Protein AF-A0A8T4UNS8-F1 (afdb_monomer_lite)

Foldseek 3Di:
DVVLVVLLVVLCQLCDVVHPPVLVPDALVNLVVQLVVLVVQLVVCVVVVPPVSNVVSVVSNSSSVSSNQVNCVVVVNDHPVRVVVVVVVVVLQLPCCVNHDDDDDDPVRSVVSNVVSVVVVVVVVVVDDDDDDDDDDDPDDDDDDDDDDDDDDDDDDDDDDDDDDDDDD

Sequence (169 aa):
MPAFDELVALCRKLRSPGGCAWDRKQTLASIRKHVREEVAEFFEAMDEKDAQHMQEELGDVLYTLIFLADIAENQGLFSMEGALRGAREKIIRRHPHVFGDVKVRSVRDIMRNWKRIKAAERAAESGFPRGRRSSPAKPAGTPSPRRAPRPSPRRSSRAGKRRPTRGAR

Radius of gyration: 25.68 Å; chains: 1; bounding box: 50×39×94 Å

Structure (mmCIF, N/CA/C/O backbone):
data_AF-A0A8T4UNS8-F1
#
_entry.id   AF-A0A8T4UNS8-F1
#
loop_
_atom_site.group_PDB
_atom_site.id
_atom_site.type_symbol
_atom_site.label_atom_id
_atom_site.label_alt_id
_atom_site.label_comp_id
_atom_site.label_asym_id
_atom_site.label_entity_id
_atom_site.label_seq_id
_atom_site.pdbx_PDB_ins_code
_atom_site.Cartn_x
_atom_site.Cartn_y
_atom_site.Cartn_z
_atom_site.occupancy
_atom_site.B_iso_or_equiv
_atom_site.auth_seq_id
_atom_site.auth_comp_id
_atom_site.auth_asym_id
_atom_site.auth_atom_id
_atom_site.pdbx_PDB_model_num
ATOM 1 N N . MET A 1 1 ? -4.845 -14.157 -2.757 1.00 72.31 1 MET A N 1
ATOM 2 C CA . MET A 1 1 ? -3.640 -14.427 -1.936 1.00 72.31 1 MET A CA 1
ATOM 3 C C . MET A 1 1 ? -4.191 -14.617 -0.541 1.00 72.31 1 MET A C 1
ATOM 5 O O . MET A 1 1 ? -4.517 -13.595 0.046 1.00 72.31 1 MET A O 1
ATOM 9 N N . PRO A 1 2 ? -4.368 -15.853 -0.039 1.00 89.69 2 PRO A N 1
ATOM 10 C CA . PRO A 1 2 ? -5.211 -16.100 1.136 1.00 89.69 2 PRO A CA 1
ATOM 11 C C . PRO A 1 2 ? -4.914 -15.170 2.321 1.00 89.69 2 PRO A C 1
ATOM 13 O O . PRO A 1 2 ? -5.810 -14.472 2.776 1.00 89.69 2 PRO A O 1
ATOM 16 N N . ALA A 1 3 ? -3.638 -15.011 2.686 1.00 95.38 3 ALA A N 1
ATOM 17 C CA . ALA A 1 3 ? -3.215 -14.117 3.768 1.00 95.38 3 ALA A CA 1
ATOM 18 C C . ALA A 1 3 ? -3.576 -12.630 3.552 1.00 95.38 3 ALA A C 1
ATOM 20 O O . ALA A 1 3 ? -3.903 -11.921 4.498 1.00 95.38 3 ALA A O 1
ATOM 21 N N . PHE A 1 4 ? -3.540 -12.135 2.311 1.00 95.56 4 PHE A N 1
ATOM 22 C CA . PHE A 1 4 ? -3.946 -10.757 2.010 1.00 95.56 4 PHE A CA 1
ATOM 23 C C . PHE A 1 4 ? -5.458 -10.586 2.139 1.00 95.56 4 PHE A C 1
ATOM 25 O O . PHE A 1 4 ? -5.926 -9.606 2.715 1.00 95.56 4 PHE A O 1
ATOM 32 N N . ASP A 1 5 ? -6.216 -11.554 1.628 1.00 95.94 5 ASP A N 1
ATOM 33 C CA . ASP A 1 5 ? -7.675 -11.539 1.688 1.00 95.94 5 ASP A CA 1
ATOM 34 C C . ASP A 1 5 ? -8.152 -11.631 3.156 1.00 95.94 5 ASP A C 1
ATOM 36 O O . ASP A 1 5 ? -9.060 -10.903 3.566 1.00 95.94 5 ASP A O 1
ATOM 40 N N . GLU A 1 6 ? -7.470 -12.436 3.979 1.00 97.75 6 GLU A N 1
ATOM 41 C CA . GLU A 1 6 ? -7.653 -12.520 5.435 1.00 97.75 6 GLU A CA 1
ATOM 42 C C . GLU A 1 6 ? -7.336 -11.196 6.147 1.00 97.75 6 GLU A C 1
ATOM 44 O O . GLU A 1 6 ? -8.122 -10.748 6.983 1.00 97.75 6 GLU A O 1
ATOM 49 N N . LEU A 1 7 ? -6.237 -10.522 5.790 1.00 97.56 7 LEU A N 1
ATOM 50 C CA . LEU A 1 7 ? -5.855 -9.233 6.379 1.00 97.56 7 LEU A CA 1
ATOM 51 C C . LEU A 1 7 ? -6.861 -8.118 6.037 1.00 97.56 7 LEU A C 1
ATOM 53 O O . LEU A 1 7 ? -7.218 -7.302 6.891 1.00 97.56 7 LEU A O 1
ATOM 57 N N . VAL A 1 8 ? -7.384 -8.112 4.807 1.00 97.56 8 VAL A N 1
ATOM 58 C CA . VAL A 1 8 ? -8.480 -7.217 4.398 1.00 97.56 8 VAL A CA 1
ATOM 59 C C . VAL A 1 8 ? -9.748 -7.505 5.202 1.00 97.56 8 VAL A C 1
ATOM 61 O O . VAL A 1 8 ? -10.396 -6.573 5.690 1.00 97.56 8 VAL A O 1
ATOM 64 N N . ALA A 1 9 ? -10.106 -8.780 5.374 1.00 97.94 9 ALA A N 1
ATOM 65 C CA . ALA A 1 9 ? -11.264 -9.174 6.172 1.00 97.94 9 ALA A CA 1
ATOM 66 C C . ALA A 1 9 ? -11.113 -8.771 7.650 1.00 97.94 9 ALA A C 1
ATOM 68 O O . ALA A 1 9 ? -12.069 -8.262 8.242 1.00 97.94 9 ALA A O 1
ATOM 69 N N . LEU A 1 10 ? -9.914 -8.924 8.224 1.00 98.31 10 LEU A N 1
ATOM 70 C CA . LEU A 1 10 ? -9.586 -8.477 9.578 1.00 98.31 10 LEU A CA 1
ATOM 71 C C . LEU A 1 10 ? -9.793 -6.965 9.730 1.00 98.31 10 LEU A C 1
ATOM 73 O O . LEU A 1 10 ? -10.506 -6.537 10.638 1.00 98.31 10 LEU A O 1
ATOM 77 N N . CYS A 1 11 ? -9.241 -6.160 8.817 1.00 98.12 11 CYS A N 1
ATOM 78 C CA . CYS A 1 11 ? -9.404 -4.705 8.837 1.00 98.12 11 CYS A CA 1
ATOM 79 C C . CYS A 1 11 ? -10.889 -4.300 8.802 1.00 98.12 11 CYS A C 1
ATOM 81 O O . CYS A 1 11 ? -11.362 -3.527 9.643 1.00 98.12 11 CYS A O 1
ATOM 83 N N . ARG A 1 12 ? -11.661 -4.899 7.885 1.00 97.69 12 ARG A N 1
ATOM 84 C CA . ARG A 1 12 ? -13.110 -4.672 7.773 1.00 97.69 12 ARG A CA 1
ATOM 85 C C . ARG A 1 12 ? -13.851 -5.069 9.045 1.00 97.69 12 ARG A C 1
ATOM 87 O O . ARG A 1 12 ? -14.740 -4.343 9.486 1.00 97.69 12 ARG A O 1
ATOM 94 N N . LYS A 1 13 ? -13.477 -6.186 9.676 1.00 98.31 13 LYS A N 1
ATOM 95 C CA . LYS A 1 13 ? -14.066 -6.620 10.947 1.00 98.31 13 LYS A CA 1
ATOM 96 C C . LYS A 1 13 ? -13.781 -5.618 12.065 1.00 98.31 13 LYS A C 1
ATOM 98 O O . LYS A 1 13 ? -14.720 -5.228 12.762 1.00 98.31 13 LYS A O 1
ATOM 103 N N . LEU A 1 14 ? -12.538 -5.157 12.202 1.00 98.44 14 LEU A N 1
ATOM 104 C CA . LEU A 1 14 ? -12.147 -4.152 13.196 1.00 98.44 14 LEU A CA 1
ATOM 105 C C . LEU A 1 14 ? -12.905 -2.832 13.012 1.00 98.44 14 LEU A C 1
ATOM 107 O O . LEU A 1 14 ? -13.306 -2.211 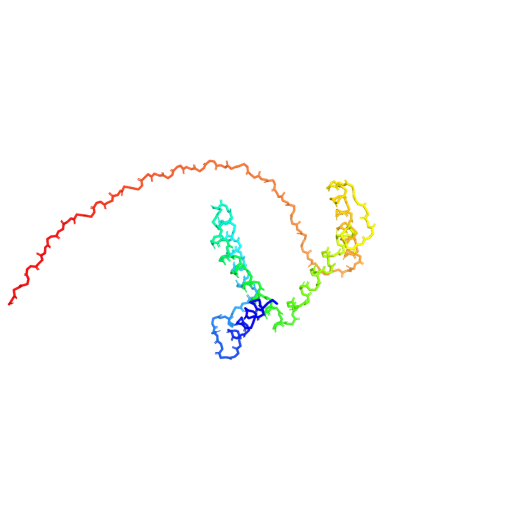13.995 1.00 98.44 14 LEU A O 1
ATOM 111 N N . ARG A 1 15 ? -13.182 -2.436 11.766 1.00 97.00 15 ARG A N 1
ATOM 112 C CA . ARG A 1 15 ? -13.895 -1.191 11.438 1.00 97.00 15 ARG A CA 1
ATOM 113 C C . ARG A 1 15 ? -15.421 -1.334 11.317 1.00 97.00 15 ARG A C 1
ATOM 115 O O . ARG A 1 15 ? -16.119 -0.327 11.189 1.00 97.00 15 ARG A O 1
ATOM 122 N N . SER A 1 16 ? -15.960 -2.549 11.405 1.00 96.56 16 SER A N 1
ATOM 123 C CA . SER A 1 16 ? -17.406 -2.816 11.351 1.00 96.56 16 SER A CA 1
ATOM 124 C C . SER A 1 16 ? -18.155 -2.326 12.604 1.00 96.56 16 SER A C 1
ATOM 126 O O . SER A 1 16 ? -17.541 -2.134 13.658 1.00 96.56 16 SER A O 1
ATOM 128 N N . PRO A 1 17 ? -19.490 -2.131 12.553 1.00 96.12 17 PRO A N 1
ATOM 129 C CA . PRO A 1 17 ? -20.289 -1.932 13.763 1.00 96.12 17 PRO A CA 1
ATOM 130 C C . PRO A 1 17 ? -20.047 -3.058 14.785 1.00 96.12 17 PRO A C 1
ATOM 132 O O . PRO A 1 17 ? -20.108 -4.235 14.443 1.00 96.12 17 PRO A O 1
ATOM 135 N N . GLY A 1 18 ? -19.746 -2.700 16.037 1.00 95.56 18 GLY A N 1
ATOM 136 C CA . GLY A 1 18 ? -19.353 -3.662 17.080 1.00 95.56 18 GLY A CA 1
ATOM 137 C C . GLY A 1 18 ? -17.880 -4.098 17.041 1.00 95.56 18 GLY A C 1
ATOM 138 O O . GLY A 1 18 ? -17.465 -4.890 17.881 1.00 95.56 18 GLY A O 1
ATOM 139 N N . GLY A 1 19 ? -17.091 -3.582 16.094 1.00 97.06 19 GLY A N 1
ATOM 140 C CA . GLY A 1 19 ? -15.635 -3.695 16.076 1.00 97.06 19 GLY A CA 1
ATOM 141 C C . GLY A 1 19 ? -14.943 -2.719 17.035 1.00 97.06 19 GLY A C 1
ATOM 142 O O . GLY A 1 19 ? -15.541 -2.170 17.965 1.00 97.06 19 GLY A O 1
ATOM 143 N N . CYS A 1 20 ? -13.662 -2.466 16.791 1.00 98.06 20 CYS A N 1
ATOM 144 C CA . CYS A 1 20 ? -12.834 -1.605 17.622 1.00 98.06 20 CYS A CA 1
ATOM 145 C C . CYS A 1 20 ? -13.246 -0.128 17.497 1.00 98.06 20 CYS A C 1
ATOM 147 O O . CYS A 1 20 ? -13.261 0.473 16.418 1.00 98.06 20 CYS A O 1
ATOM 149 N N . ALA A 1 21 ? -13.557 0.497 18.635 1.00 97.19 21 ALA A N 1
ATOM 150 C CA . ALA A 1 21 ? -13.970 1.898 18.675 1.00 97.19 21 ALA A CA 1
ATOM 151 C C . ALA A 1 21 ? -12.854 2.867 18.247 1.00 97.19 21 ALA A C 1
ATOM 153 O O . ALA A 1 21 ? -13.158 3.934 17.712 1.00 97.19 21 ALA A O 1
ATOM 154 N N . TRP A 1 22 ? -11.584 2.516 18.480 1.00 97.31 22 TRP A N 1
ATOM 155 C CA . TRP A 1 22 ? -10.441 3.330 18.059 1.00 97.31 22 TRP A CA 1
ATOM 156 C C . TRP A 1 22 ? -10.235 3.262 16.544 1.00 97.31 22 TRP A C 1
ATOM 158 O O . TRP A 1 22 ? -10.122 4.311 15.907 1.00 97.31 22 TRP A O 1
ATOM 168 N N . ASP A 1 23 ? -10.298 2.062 15.957 1.00 97.44 23 ASP A N 1
ATOM 169 C CA . ASP A 1 23 ? -10.129 1.868 14.513 1.00 97.44 23 ASP A CA 1
ATOM 170 C C . ASP A 1 23 ? -11.211 2.602 13.722 1.00 97.44 23 ASP A C 1
ATOM 172 O O . ASP A 1 23 ? -10.935 3.312 12.755 1.00 97.44 23 ASP A O 1
ATOM 176 N N . ARG A 1 24 ? -12.461 2.520 14.184 1.00 96.62 24 ARG A N 1
ATOM 177 C CA . ARG A 1 24 ? -13.591 3.222 13.563 1.00 96.62 24 ARG A CA 1
ATOM 178 C C . ARG A 1 24 ? -13.463 4.743 13.563 1.00 96.62 24 ARG A C 1
ATOM 180 O O . ARG A 1 24 ? -14.003 5.387 12.669 1.00 96.62 24 ARG A O 1
ATOM 187 N N . LYS A 1 25 ? -12.782 5.321 14.558 1.00 96.62 25 LYS A N 1
ATOM 188 C CA . LYS A 1 25 ? -12.589 6.777 14.676 1.00 96.62 25 LYS A CA 1
ATOM 189 C C . LYS A 1 25 ? -11.490 7.313 13.757 1.00 96.62 25 LYS A C 1
ATOM 191 O O . LYS A 1 25 ? -11.383 8.528 13.601 1.00 96.62 25 LYS A O 1
ATOM 196 N N . GLN A 1 26 ? -10.680 6.441 13.158 1.00 97.88 26 GLN A N 1
ATOM 197 C CA . GLN A 1 26 ? -9.604 6.863 12.270 1.00 97.88 26 GLN A CA 1
ATOM 198 C C . GLN A 1 26 ? -10.137 7.519 10.993 1.00 97.88 26 GLN A C 1
ATOM 200 O O . GLN A 1 26 ? -11.169 7.136 10.438 1.00 97.88 26 GLN A O 1
ATOM 205 N N . THR A 1 27 ? -9.378 8.496 10.507 1.00 96.81 27 THR A N 1
ATOM 206 C CA . THR A 1 27 ? -9.655 9.276 9.298 1.00 96.81 27 THR A CA 1
ATOM 207 C C . THR A 1 27 ? -8.477 9.165 8.333 1.00 96.81 27 THR A C 1
ATOM 209 O O . THR A 1 27 ? -7.384 8.757 8.719 1.00 96.81 27 THR A O 1
ATOM 212 N N . LEU A 1 28 ? -8.643 9.604 7.082 1.00 96.38 28 LEU A N 1
ATOM 213 C CA . LEU A 1 28 ? -7.514 9.678 6.142 1.00 96.38 28 LEU A CA 1
ATOM 214 C C . LEU A 1 28 ? -6.370 10.560 6.668 1.00 96.38 28 LEU A C 1
ATOM 216 O O . LEU A 1 28 ? -5.204 10.302 6.376 1.00 96.38 28 LEU A O 1
ATOM 220 N N . ALA A 1 29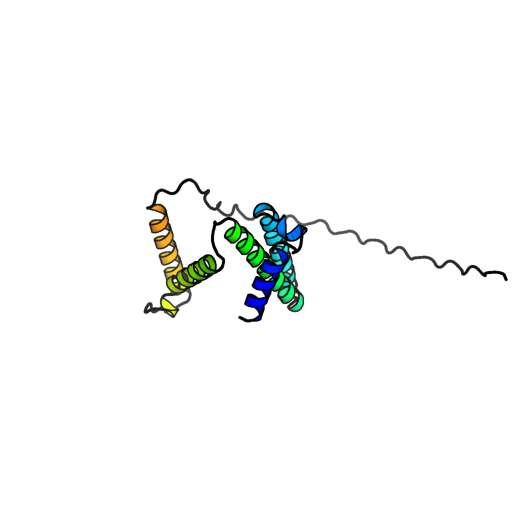 ? -6.690 11.593 7.455 1.00 95.25 29 ALA A N 1
ATOM 221 C CA . ALA A 1 29 ? -5.692 12.471 8.052 1.00 95.25 29 ALA A CA 1
ATOM 222 C C . ALA A 1 29 ? -4.882 11.765 9.149 1.00 95.25 29 ALA A C 1
ATOM 224 O O . ALA A 1 29 ? -3.664 11.939 9.188 1.00 95.25 29 ALA A O 1
ATOM 225 N N . SER A 1 30 ? -5.527 10.959 10.002 1.00 94.88 30 SER A N 1
ATOM 226 C CA . SER A 1 30 ? -4.817 10.201 11.040 1.00 94.88 30 SER A CA 1
ATOM 227 C C . SER A 1 30 ? -4.010 9.052 10.442 1.00 94.88 30 SER A C 1
ATOM 229 O O . SER A 1 30 ? -2.824 8.940 10.735 1.00 94.88 30 SER A O 1
ATOM 231 N N . ILE A 1 31 ? -4.581 8.286 9.507 1.00 96.62 31 ILE A N 1
ATOM 232 C CA . ILE A 1 31 ? -3.864 7.181 8.852 1.00 96.62 31 ILE A CA 1
ATOM 233 C C . ILE A 1 31 ? -2.661 7.666 8.043 1.00 96.62 31 ILE A C 1
ATOM 235 O O . ILE A 1 31 ? -1.642 6.988 8.005 1.00 96.62 31 ILE A O 1
ATOM 239 N N . ARG A 1 32 ? -2.703 8.870 7.455 1.00 95.81 32 ARG A N 1
ATOM 240 C CA . ARG A 1 32 ? -1.524 9.454 6.793 1.00 95.81 32 ARG A CA 1
ATOM 241 C C . ARG A 1 32 ? -0.307 9.533 7.721 1.00 95.81 32 ARG A C 1
ATOM 243 O O . ARG A 1 32 ? 0.817 9.442 7.227 1.00 95.81 32 ARG A O 1
ATOM 250 N N . LYS A 1 33 ? -0.518 9.778 9.018 1.00 95.69 33 LYS A N 1
ATOM 251 C CA . LYS A 1 33 ? 0.566 9.815 9.999 1.00 95.69 33 LYS A CA 1
ATOM 252 C C . LYS A 1 33 ? 1.151 8.412 10.183 1.00 95.69 33 LYS A C 1
ATOM 254 O O . LYS A 1 33 ? 2.346 8.274 9.959 1.00 95.69 33 LYS A O 1
ATOM 259 N N . HIS A 1 34 ? 0.307 7.410 10.436 1.00 96.62 34 HIS A N 1
ATOM 260 C CA . HIS A 1 34 ? 0.741 6.017 10.598 1.00 96.62 34 HIS A CA 1
ATOM 261 C C . HIS A 1 34 ? 1.480 5.507 9.355 1.00 96.62 34 HIS A C 1
ATOM 263 O O . HIS A 1 34 ? 2.594 5.034 9.472 1.00 96.62 34 HIS A O 1
ATOM 269 N N . VAL A 1 35 ? 0.978 5.765 8.135 1.00 97.88 35 VAL A N 1
ATOM 270 C CA . VAL A 1 35 ? 1.690 5.393 6.888 1.00 97.88 35 VAL A CA 1
ATOM 271 C C . VAL A 1 35 ? 3.122 5.935 6.851 1.00 97.88 35 VAL A C 1
ATOM 273 O O . VAL A 1 35 ? 4.001 5.306 6.275 1.00 97.88 35 VAL A O 1
ATOM 276 N N . ARG A 1 36 ? 3.370 7.130 7.398 1.00 98.12 36 ARG A N 1
ATOM 277 C CA . ARG A 1 36 ? 4.729 7.682 7.442 1.00 98.12 36 ARG A CA 1
ATOM 278 C C . ARG A 1 36 ? 5.596 6.956 8.471 1.00 98.12 36 ARG A C 1
ATOM 280 O O . ARG A 1 36 ? 6.783 6.823 8.208 1.00 98.12 36 ARG A O 1
ATOM 287 N N . GLU A 1 37 ? 5.019 6.588 9.608 1.00 98.12 37 GLU A N 1
ATOM 288 C CA . GLU A 1 37 ? 5.698 5.899 10.709 1.00 98.12 37 GLU A CA 1
ATOM 289 C C . GLU A 1 37 ? 6.100 4.483 10.266 1.00 98.12 37 GLU A C 1
ATOM 291 O O . GLU A 1 37 ? 7.296 4.251 10.138 1.00 98.12 37 GLU A O 1
ATOM 296 N N . GLU A 1 38 ? 5.158 3.648 9.809 1.00 98.31 38 GLU A N 1
ATOM 297 C CA . GLU A 1 38 ? 5.456 2.268 9.359 1.00 98.31 38 GLU A CA 1
ATOM 298 C C . GLU A 1 38 ? 6.473 2.228 8.198 1.00 98.31 38 GLU A C 1
ATOM 300 O O . GLU A 1 38 ? 7.327 1.355 8.088 1.00 98.31 38 GLU A O 1
ATOM 305 N N . VAL A 1 39 ? 6.409 3.199 7.274 1.00 98.56 39 VAL A N 1
ATOM 306 C CA . VAL A 1 39 ? 7.380 3.271 6.165 1.00 98.56 39 VAL A CA 1
ATOM 307 C C . VAL A 1 39 ? 8.768 3.682 6.661 1.00 98.56 39 VAL A C 1
ATOM 309 O O . VAL A 1 39 ? 9.763 3.284 6.056 1.00 98.56 39 VAL A O 1
ATOM 312 N N . ALA A 1 40 ? 8.850 4.502 7.712 1.00 98.50 40 ALA A N 1
ATOM 313 C CA . ALA A 1 40 ? 10.127 4.857 8.316 1.00 98.50 40 ALA A CA 1
ATOM 314 C C . ALA A 1 40 ? 10.732 3.653 9.046 1.00 98.50 40 ALA A C 1
ATOM 316 O O . ALA A 1 40 ? 11.900 3.365 8.812 1.00 98.50 40 ALA A O 1
ATOM 317 N N . GLU A 1 41 ? 9.934 2.915 9.816 1.00 98.56 41 GLU A N 1
ATOM 318 C CA . GLU A 1 41 ? 10.360 1.694 10.516 1.00 98.56 41 GLU A CA 1
ATOM 319 C C . GLU A 1 41 ? 10.813 0.614 9.518 1.00 98.56 41 GLU A C 1
ATOM 321 O O . GLU A 1 41 ? 11.917 0.076 9.634 1.00 98.56 41 GLU A O 1
ATOM 326 N N . PHE A 1 42 ? 10.083 0.425 8.411 1.00 98.62 42 PHE A N 1
ATOM 327 C CA . PHE A 1 42 ? 10.531 -0.444 7.318 1.00 98.62 42 PHE A CA 1
ATOM 328 C C . PHE A 1 42 ? 11.877 -0.010 6.709 1.00 98.62 42 PHE A C 1
ATOM 330 O O . PHE A 1 42 ? 12.712 -0.854 6.374 1.00 98.62 42 PHE A O 1
ATOM 337 N N . PHE A 1 43 ? 12.119 1.297 6.542 1.00 98.62 43 PHE A N 1
ATOM 338 C CA . PHE A 1 43 ? 13.411 1.792 6.054 1.00 98.62 43 PHE A CA 1
ATOM 339 C C . PHE A 1 43 ? 14.535 1.601 7.072 1.00 98.62 43 PHE A C 1
ATOM 341 O O . PHE A 1 43 ? 15.638 1.237 6.667 1.00 98.62 43 PHE A O 1
ATOM 348 N N . GLU A 1 44 ? 14.266 1.789 8.362 1.00 98.56 44 GLU A N 1
ATOM 349 C CA . GLU A 1 44 ? 15.224 1.497 9.431 1.00 98.56 44 GLU A CA 1
ATOM 350 C C . GLU A 1 44 ? 15.618 0.012 9.404 1.00 98.56 44 GLU A C 1
ATOM 352 O O . GLU A 1 44 ? 16.807 -0.305 9.338 1.00 98.56 44 GLU A O 1
ATOM 357 N N . ALA A 1 45 ? 14.647 -0.899 9.287 1.00 98.38 45 ALA A N 1
ATOM 358 C CA . ALA A 1 45 ? 14.907 -2.332 9.147 1.00 98.38 45 ALA A CA 1
ATOM 359 C C . ALA A 1 45 ? 15.748 -2.675 7.896 1.00 98.38 45 ALA A C 1
ATOM 361 O O . ALA A 1 45 ? 16.641 -3.530 7.944 1.00 98.38 45 ALA A O 1
ATOM 362 N N . MET A 1 46 ? 15.507 -1.990 6.769 1.00 98.19 46 MET A N 1
ATOM 363 C CA . MET A 1 46 ? 16.320 -2.135 5.553 1.00 98.19 46 MET A CA 1
ATOM 364 C C . MET A 1 46 ? 17.765 -1.665 5.751 1.00 98.19 46 MET A C 1
ATOM 366 O O . MET A 1 46 ? 18.695 -2.335 5.288 1.00 98.19 46 MET A O 1
ATOM 370 N N . ASP A 1 47 ? 17.958 -0.524 6.412 1.00 98.56 47 ASP A N 1
ATOM 371 C CA . ASP A 1 47 ? 19.280 0.049 6.678 1.00 98.56 47 ASP A CA 1
ATOM 372 C C . ASP A 1 47 ? 20.094 -0.846 7.628 1.00 98.56 47 ASP A C 1
ATOM 374 O O . ASP A 1 47 ? 21.301 -1.035 7.434 1.00 98.56 47 ASP A O 1
ATOM 378 N N . GLU A 1 48 ? 19.424 -1.471 8.596 1.00 98.25 48 GLU A N 1
ATOM 379 C CA . GLU A 1 48 ? 20.003 -2.440 9.533 1.00 98.25 48 GLU A CA 1
ATOM 380 C C . GLU A 1 48 ? 20.235 -3.827 8.915 1.00 98.25 48 GLU A C 1
ATOM 382 O O . GLU A 1 48 ? 20.993 -4.631 9.462 1.00 98.25 48 GLU A O 1
ATOM 387 N N . LYS A 1 49 ? 19.658 -4.091 7.733 1.00 98.06 49 LYS A N 1
ATOM 388 C CA . LYS A 1 49 ? 19.665 -5.399 7.051 1.00 98.06 49 LYS A CA 1
ATOM 389 C C . LYS A 1 49 ? 19.062 -6.516 7.906 1.00 98.06 49 LYS A C 1
ATOM 391 O O . LYS A 1 49 ? 19.467 -7.676 7.783 1.00 98.06 49 LYS A O 1
ATOM 396 N N . ASP A 1 50 ? 18.096 -6.174 8.750 1.00 98.06 50 ASP A N 1
ATOM 397 C CA . ASP A 1 50 ? 17.367 -7.136 9.565 1.00 98.06 50 ASP A CA 1
ATOM 398 C C . ASP A 1 50 ? 16.191 -7.696 8.759 1.00 98.06 50 ASP A C 1
ATOM 400 O O . ASP A 1 50 ? 15.135 -7.082 8.630 1.00 98.06 50 ASP A O 1
ATOM 404 N N . ALA A 1 51 ? 16.379 -8.885 8.188 1.00 98.44 51 ALA A N 1
ATOM 405 C CA . ALA A 1 51 ? 15.361 -9.518 7.357 1.00 98.44 51 ALA A CA 1
ATOM 406 C C . ALA A 1 51 ? 14.076 -9.869 8.127 1.00 98.44 51 ALA A C 1
ATOM 408 O O . ALA A 1 51 ? 13.005 -9.895 7.521 1.00 98.44 51 ALA A O 1
ATOM 409 N N . GLN A 1 52 ? 14.172 -10.157 9.429 1.00 98.44 52 GLN A N 1
ATOM 410 C CA . GLN A 1 52 ? 13.004 -10.494 10.236 1.00 98.44 52 GLN A CA 1
ATOM 411 C C . GLN A 1 52 ? 12.183 -9.235 10.508 1.00 98.44 52 GLN A C 1
ATOM 413 O O . GLN A 1 52 ? 10.980 -9.235 10.256 1.00 98.44 52 GLN A O 1
ATOM 418 N N . HIS A 1 53 ? 12.846 -8.157 10.925 1.00 98.19 53 HIS A N 1
ATOM 419 C CA . HIS A 1 53 ? 12.204 -6.866 11.147 1.00 98.19 53 HIS A CA 1
ATOM 420 C C . HIS A 1 53 ? 11.625 -6.311 9.837 1.00 98.19 53 HIS A C 1
ATOM 422 O O . HIS A 1 53 ? 10.471 -5.913 9.785 1.00 98.19 53 HIS A O 1
ATOM 428 N N . MET A 1 54 ? 12.345 -6.432 8.713 1.00 98.56 54 MET A N 1
ATOM 429 C CA . MET A 1 54 ? 11.809 -6.068 7.394 1.00 98.56 54 MET A CA 1
ATOM 430 C C . MET A 1 54 ? 10.513 -6.817 7.048 1.00 98.56 54 MET A C 1
ATOM 432 O O . MET A 1 54 ? 9.646 -6.256 6.380 1.00 98.56 54 MET A O 1
ATOM 436 N N . GLN A 1 55 ? 10.392 -8.093 7.428 1.00 98.50 55 GLN A N 1
ATOM 437 C CA . GLN A 1 55 ? 9.188 -8.879 7.159 1.00 98.50 55 GLN A CA 1
ATOM 438 C C . GLN A 1 55 ? 7.998 -8.404 8.005 1.00 98.50 55 GLN A C 1
ATOM 440 O O . GLN A 1 55 ? 6.882 -8.369 7.487 1.00 98.50 55 GLN A O 1
ATOM 445 N N . GLU A 1 56 ? 8.241 -8.061 9.269 1.00 98.38 56 GLU A N 1
ATOM 446 C CA . GLU A 1 56 ? 7.253 -7.502 10.199 1.00 98.38 56 GLU A CA 1
ATOM 447 C C . GLU A 1 56 ? 6.736 -6.153 9.687 1.00 98.38 56 GLU A C 1
ATOM 449 O O . GLU A 1 56 ? 5.567 -6.044 9.312 1.00 98.38 56 GLU A O 1
ATOM 454 N N . GLU A 1 57 ? 7.647 -5.208 9.472 1.00 98.56 57 GLU A N 1
ATOM 455 C CA . GLU A 1 57 ? 7.327 -3.843 9.047 1.00 98.56 57 GLU A CA 1
ATOM 456 C C . GLU A 1 57 ? 6.673 -3.782 7.658 1.00 98.56 57 GLU A C 1
ATOM 458 O O . GLU A 1 57 ? 5.791 -2.966 7.379 1.00 98.56 57 GLU A O 1
ATOM 463 N N . LEU A 1 58 ? 7.042 -4.689 6.742 1.00 98.38 58 LEU A N 1
ATOM 464 C CA . LEU A 1 58 ? 6.340 -4.808 5.461 1.00 98.38 58 LEU A CA 1
ATOM 465 C C . LEU A 1 58 ? 4.863 -5.186 5.664 1.00 98.38 58 LEU A C 1
ATOM 467 O O . LEU A 1 58 ? 4.001 -4.717 4.914 1.00 98.38 58 LEU A O 1
ATOM 471 N N . GLY A 1 59 ? 4.573 -6.036 6.650 1.00 98.12 59 GLY A N 1
ATOM 472 C CA . GLY A 1 59 ? 3.216 -6.386 7.056 1.00 98.12 59 GLY A CA 1
ATOM 473 C C . GLY A 1 59 ? 2.438 -5.170 7.554 1.00 98.12 59 GLY A C 1
ATOM 474 O O . GLY A 1 59 ? 1.316 -4.944 7.088 1.00 98.12 59 GLY A O 1
ATOM 475 N N . ASP A 1 60 ? 3.049 -4.348 8.402 1.00 98.44 60 ASP A N 1
ATOM 476 C CA . ASP A 1 60 ? 2.411 -3.166 8.990 1.00 98.44 60 ASP A CA 1
ATOM 477 C C . ASP A 1 60 ? 2.178 -2.047 7.971 1.00 98.44 60 ASP A C 1
ATOM 479 O O . ASP A 1 60 ? 1.081 -1.470 7.900 1.00 98.44 60 ASP A O 1
ATOM 483 N N . VAL A 1 61 ? 3.125 -1.833 7.050 1.00 98.56 61 VAL A N 1
ATOM 484 C CA . VAL A 1 61 ? 2.919 -0.970 5.877 1.00 98.56 61 VAL A CA 1
ATOM 485 C C . VAL A 1 61 ? 1.723 -1.455 5.051 1.00 98.56 61 VAL A C 1
ATOM 487 O O . VAL A 1 61 ? 0.860 -0.654 4.670 1.00 98.56 61 VAL A O 1
ATOM 490 N N . LEU A 1 62 ? 1.636 -2.758 4.759 1.00 98.12 62 LEU A N 1
ATOM 491 C CA . LEU A 1 62 ? 0.529 -3.320 3.979 1.00 98.12 62 LEU A CA 1
ATOM 492 C C . LEU A 1 62 ? -0.812 -3.175 4.705 1.00 98.12 62 LEU A C 1
ATOM 494 O O . LEU A 1 62 ? -1.784 -2.725 4.087 1.00 98.12 62 LEU A O 1
ATOM 498 N N . TYR A 1 63 ? -0.874 -3.506 5.997 1.00 98.44 63 TYR A N 1
ATOM 499 C CA . TYR A 1 63 ? -2.079 -3.356 6.810 1.00 98.44 63 TYR A CA 1
ATOM 500 C C . TYR A 1 63 ? -2.543 -1.899 6.851 1.00 98.44 63 TYR A C 1
ATOM 502 O O . TYR A 1 63 ? -3.717 -1.609 6.610 1.00 98.44 63 TYR A O 1
ATOM 510 N N . THR A 1 64 ? -1.623 -0.958 7.048 1.00 98.31 64 THR A N 1
ATOM 511 C CA . THR A 1 64 ? -1.946 0.470 7.107 1.00 98.31 64 THR A CA 1
ATOM 512 C C . THR A 1 64 ? -2.475 0.996 5.767 1.00 98.31 64 THR A C 1
ATOM 514 O O . THR A 1 64 ? -3.409 1.807 5.733 1.00 98.31 64 THR A O 1
ATOM 517 N N . LEU A 1 65 ? -1.958 0.504 4.634 1.00 98.19 65 LEU A N 1
ATOM 518 C CA . LEU A 1 65 ? -2.494 0.826 3.305 1.00 98.19 65 LEU A CA 1
ATOM 519 C C . LEU A 1 65 ? -3.873 0.197 3.050 1.00 98.19 65 LEU A C 1
ATOM 521 O O . LEU A 1 65 ? -4.727 0.841 2.432 1.00 98.19 65 LEU A O 1
ATOM 525 N N . ILE A 1 66 ? -4.118 -1.022 3.542 1.00 98.25 66 ILE A N 1
ATOM 526 C CA . ILE A 1 66 ? -5.448 -1.654 3.531 1.00 98.25 66 ILE A CA 1
ATOM 527 C C . ILE A 1 66 ? -6.439 -0.811 4.332 1.00 98.25 66 ILE A C 1
ATOM 529 O O . ILE A 1 66 ? -7.516 -0.489 3.833 1.00 98.25 66 ILE A O 1
ATOM 533 N N . PHE A 1 67 ? -6.044 -0.383 5.527 1.00 98.38 67 PHE A N 1
ATOM 534 C CA . PHE A 1 67 ? -6.845 0.466 6.398 1.00 98.38 67 PHE A CA 1
ATOM 535 C C . PHE A 1 67 ? -7.197 1.794 5.719 1.00 98.38 67 PHE A C 1
ATOM 537 O O . PHE A 1 67 ? -8.354 2.224 5.725 1.00 98.38 67 PHE A O 1
ATOM 544 N N . LEU A 1 68 ? -6.217 2.441 5.079 1.00 98.19 68 LEU A N 1
ATOM 545 C CA . LEU A 1 68 ? -6.438 3.662 4.305 1.00 98.19 68 LEU A CA 1
ATOM 546 C C . LEU A 1 68 ? -7.473 3.442 3.197 1.00 98.19 68 LEU A C 1
ATOM 548 O O . LEU A 1 68 ? -8.379 4.263 3.033 1.00 98.19 68 LEU A O 1
ATOM 552 N N . ALA A 1 69 ? -7.334 2.354 2.437 1.00 97.94 69 ALA A N 1
ATOM 553 C CA . ALA A 1 69 ? -8.251 2.030 1.353 1.00 97.94 69 ALA A CA 1
ATOM 554 C C . ALA A 1 69 ? -9.669 1.744 1.866 1.00 97.94 69 ALA A C 1
ATOM 556 O O . ALA A 1 69 ? -10.621 2.211 1.250 1.00 97.94 69 ALA A O 1
ATOM 557 N N . ASP A 1 70 ? -9.818 1.066 3.008 1.00 98.12 70 ASP A N 1
ATOM 558 C CA . ASP A 1 70 ? -11.124 0.833 3.635 1.00 98.12 70 ASP A CA 1
ATOM 559 C C . ASP A 1 70 ? -11.799 2.151 4.058 1.00 98.12 70 ASP A C 1
ATOM 561 O O . ASP A 1 70 ? -12.989 2.354 3.813 1.00 98.12 70 ASP A O 1
ATOM 565 N N . ILE A 1 71 ? -11.049 3.107 4.627 1.00 97.75 71 ILE A N 1
ATOM 566 C CA . ILE A 1 71 ? -11.585 4.451 4.911 1.00 97.75 71 ILE A CA 1
ATOM 567 C C . ILE A 1 71 ? -12.036 5.137 3.617 1.00 97.75 71 ILE A C 1
ATOM 569 O O . ILE A 1 71 ? -13.119 5.721 3.579 1.00 97.75 71 ILE A O 1
ATOM 573 N N . ALA A 1 72 ? -11.202 5.108 2.575 1.00 97.69 72 ALA A N 1
ATOM 574 C CA . ALA A 1 72 ? -11.491 5.775 1.310 1.00 97.69 72 ALA A CA 1
ATOM 575 C C . ALA A 1 72 ? -12.721 5.178 0.606 1.00 97.69 72 ALA A C 1
ATOM 577 O O . ALA A 1 72 ? -13.538 5.927 0.066 1.00 97.69 72 ALA A O 1
ATOM 578 N N . GLU A 1 73 ? -12.871 3.854 0.657 1.00 97.31 73 GLU A N 1
ATOM 579 C CA . GLU A 1 73 ? -14.005 3.118 0.096 1.00 97.31 73 GLU A CA 1
ATOM 580 C C . GLU A 1 73 ? -15.300 3.464 0.839 1.00 97.31 73 GLU A C 1
ATOM 582 O O . GLU A 1 73 ? -16.283 3.850 0.207 1.00 97.31 73 GLU A O 1
ATOM 587 N N . ASN A 1 74 ? -15.273 3.475 2.176 1.00 94.81 74 ASN A N 1
ATOM 588 C CA . ASN A 1 74 ? -16.413 3.894 3.002 1.00 94.81 74 ASN A CA 1
ATOM 589 C C . ASN A 1 74 ? -16.817 5.368 2.795 1.00 94.81 74 ASN A C 1
ATOM 591 O O . ASN A 1 74 ? -17.954 5.743 3.074 1.00 94.81 74 ASN A O 1
ATOM 595 N N . GLN A 1 75 ? -15.902 6.212 2.312 1.00 96.19 75 GLN A N 1
ATOM 596 C CA . GLN A 1 75 ? -16.170 7.610 1.951 1.00 96.19 75 GLN A CA 1
ATOM 597 C C . GLN A 1 75 ? -16.569 7.792 0.476 1.00 96.19 75 GLN A C 1
ATOM 599 O O . GLN A 1 75 ? -16.761 8.924 0.035 1.00 96.19 75 GLN A O 1
ATOM 604 N N . GLY A 1 76 ? -16.669 6.709 -0.302 1.00 97.06 76 GLY A N 1
ATOM 605 C CA . GLY A 1 76 ? -17.012 6.760 -1.725 1.00 97.06 76 GLY A CA 1
ATOM 606 C C . GLY A 1 76 ? -15.939 7.403 -2.612 1.00 97.06 76 GLY A C 1
ATOM 607 O O . GLY A 1 76 ? -16.254 7.872 -3.703 1.00 97.06 76 GLY A O 1
ATOM 608 N N . LEU A 1 77 ? -14.679 7.466 -2.161 1.00 97.56 77 LEU A N 1
ATOM 609 C CA . LEU A 1 77 ? -13.595 8.129 -2.897 1.00 97.56 77 LEU A CA 1
ATOM 610 C C . LEU A 1 77 ? -12.966 7.216 -3.955 1.00 97.56 77 LEU A C 1
ATOM 612 O O . LEU A 1 77 ? -12.796 7.619 -5.104 1.00 97.56 77 LEU A O 1
ATOM 616 N N . PHE A 1 78 ? -12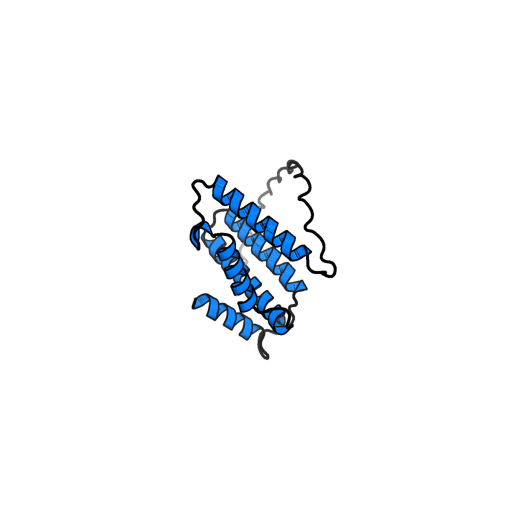.574 6.006 -3.555 1.00 97.56 78 PHE A N 1
ATOM 617 C CA . PHE A 1 78 ? -12.062 4.945 -4.426 1.00 97.56 78 PHE A CA 1
ATOM 618 C C . PHE A 1 78 ? -12.076 3.606 -3.679 1.00 97.56 78 PHE A C 1
ATOM 620 O O . PHE A 1 78 ? -12.089 3.589 -2.452 1.00 97.56 78 PHE A O 1
ATOM 627 N N . SER A 1 79 ? -12.013 2.494 -4.414 1.00 96.44 79 SER A N 1
ATOM 628 C CA . SER A 1 79 ? -11.862 1.150 -3.844 1.00 96.44 79 SER A CA 1
ATOM 629 C C . SER A 1 79 ? -10.426 0.635 -3.952 1.00 96.44 79 SER A C 1
ATOM 631 O O . SER A 1 79 ? -9.670 1.030 -4.850 1.00 96.44 79 SER A O 1
ATOM 633 N N . MET A 1 80 ? -10.062 -0.301 -3.069 1.00 94.81 80 MET A N 1
ATOM 634 C CA . MET A 1 80 ? -8.792 -1.032 -3.165 1.00 94.81 80 MET A CA 1
ATOM 635 C C . MET A 1 80 ? -8.659 -1.719 -4.530 1.00 94.81 80 MET A C 1
ATOM 637 O O . MET A 1 80 ? -7.627 -1.613 -5.191 1.00 94.81 80 MET A O 1
ATOM 641 N N . GLU A 1 81 ? -9.727 -2.371 -4.994 1.00 95.56 81 GLU A N 1
ATOM 642 C CA . GLU A 1 81 ? -9.739 -3.052 -6.288 1.00 95.56 81 GLU A CA 1
ATOM 643 C C . GLU A 1 81 ? -9.469 -2.080 -7.447 1.00 95.56 81 GLU A C 1
ATOM 645 O O . GLU A 1 81 ? -8.646 -2.363 -8.318 1.00 95.56 81 GLU A O 1
ATOM 650 N N . GLY A 1 82 ? -10.101 -0.901 -7.434 1.00 96.94 82 GLY A N 1
ATOM 651 C CA . GLY A 1 82 ? -9.869 0.138 -8.435 1.00 96.94 82 GLY A CA 1
ATOM 652 C C . GLY A 1 82 ? -8.421 0.638 -8.433 1.00 96.94 82 GLY A C 1
ATOM 653 O O . GLY A 1 82 ? -7.816 0.787 -9.498 1.00 96.94 82 GLY A O 1
ATOM 654 N N . ALA A 1 83 ? -7.834 0.835 -7.249 1.00 96.81 83 ALA A N 1
ATOM 655 C CA . ALA A 1 83 ? -6.437 1.241 -7.109 1.00 96.81 83 ALA A CA 1
ATOM 656 C C . ALA A 1 83 ? -5.465 0.175 -7.649 1.00 96.81 83 ALA A C 1
ATOM 658 O O . ALA A 1 83 ? -4.563 0.502 -8.429 1.00 96.81 83 ALA A O 1
ATOM 659 N N . LEU A 1 84 ? -5.671 -1.098 -7.292 1.00 96.38 84 LEU A N 1
ATOM 660 C CA . LEU A 1 84 ? -4.852 -2.223 -7.756 1.00 96.38 84 LEU A CA 1
ATOM 661 C C . LEU A 1 84 ? -4.973 -2.432 -9.268 1.00 96.38 84 LEU A C 1
ATOM 663 O O . LEU A 1 84 ? -3.960 -2.599 -9.952 1.00 96.38 84 LEU A O 1
ATOM 667 N N . ARG A 1 85 ? -6.190 -2.353 -9.817 1.00 97.19 85 ARG A N 1
ATOM 668 C CA . ARG A 1 85 ? -6.436 -2.466 -11.260 1.00 97.19 85 ARG A CA 1
ATOM 669 C C . ARG A 1 85 ? -5.744 -1.344 -12.031 1.00 97.19 85 ARG A C 1
ATOM 671 O O . ARG A 1 85 ? -4.991 -1.616 -12.966 1.00 97.19 85 ARG A O 1
ATOM 678 N N . GLY A 1 86 ? -5.898 -0.101 -11.571 1.00 96.75 86 GLY A N 1
ATOM 679 C CA . GLY A 1 86 ? -5.225 1.053 -12.166 1.00 96.75 86 GLY A CA 1
ATOM 680 C C . GLY A 1 86 ? -3.698 0.959 -12.076 1.00 96.75 86 GLY A C 1
ATOM 681 O O . GLY A 1 86 ? -2.988 1.333 -13.014 1.00 96.75 86 GLY A O 1
ATOM 682 N N . ALA A 1 87 ? -3.159 0.420 -10.976 1.00 96.81 87 ALA A N 1
ATOM 683 C CA . ALA A 1 87 ? -1.732 0.139 -10.858 1.00 96.81 87 ALA A CA 1
ATOM 684 C C . ALA A 1 87 ? -1.282 -0.927 -11.868 1.00 96.81 87 ALA A C 1
ATOM 686 O O . ALA A 1 87 ? -0.330 -0.680 -12.612 1.00 96.81 87 ALA A O 1
ATOM 687 N N . ARG A 1 88 ? -1.990 -2.059 -11.951 1.00 97.06 88 ARG A N 1
ATOM 688 C CA . ARG A 1 88 ? -1.705 -3.157 -12.885 1.00 97.06 88 ARG A CA 1
ATOM 689 C C . ARG A 1 88 ? -1.671 -2.675 -14.333 1.00 97.06 88 ARG A C 1
ATOM 691 O O . ARG A 1 88 ? -0.667 -2.869 -15.014 1.00 97.06 88 ARG A O 1
ATOM 698 N N . GLU A 1 89 ? -2.731 -2.018 -14.794 1.00 96.69 89 GLU A N 1
ATOM 699 C CA . GLU A 1 89 ? -2.842 -1.519 -16.172 1.00 96.69 89 GLU A CA 1
ATOM 700 C C . GLU A 1 89 ? -1.717 -0.537 -16.511 1.00 96.69 89 GLU A C 1
ATOM 702 O O . GLU A 1 89 ? -1.062 -0.650 -17.551 1.00 96.69 89 GLU A O 1
ATOM 707 N N . LYS A 1 90 ? -1.431 0.399 -15.598 1.00 95.19 90 LYS A N 1
ATOM 708 C CA . LYS A 1 90 ? -0.335 1.362 -15.744 1.00 95.19 90 LYS A CA 1
ATOM 709 C C . LYS A 1 90 ? 1.024 0.671 -15.834 1.00 95.19 90 LYS A C 1
ATOM 711 O O . LYS A 1 90 ? 1.854 1.080 -16.645 1.00 95.19 90 LYS A O 1
ATOM 716 N N . ILE A 1 91 ? 1.278 -0.339 -15.003 1.00 95.88 91 ILE A N 1
ATOM 717 C CA . ILE A 1 91 ? 2.557 -1.054 -15.003 1.00 95.88 91 ILE A CA 1
ATOM 718 C C . ILE A 1 91 ? 2.715 -1.890 -16.275 1.00 95.88 91 ILE A C 1
ATOM 720 O O . ILE A 1 91 ? 3.762 -1.777 -16.909 1.00 95.88 91 ILE A O 1
ATOM 724 N N . ILE A 1 92 ? 1.687 -2.620 -16.715 1.00 95.81 92 ILE A N 1
ATOM 725 C CA . ILE A 1 92 ? 1.709 -3.363 -17.989 1.00 95.81 92 ILE A CA 1
ATOM 726 C C . ILE A 1 92 ? 2.006 -2.416 -19.157 1.00 95.81 92 ILE A C 1
ATOM 728 O O . ILE A 1 92 ? 2.961 -2.622 -19.906 1.00 95.81 92 ILE A O 1
ATOM 732 N N . ARG A 1 93 ? 1.259 -1.311 -19.261 1.00 94.31 93 ARG A N 1
ATOM 733 C CA . ARG A 1 93 ? 1.400 -0.339 -20.357 1.00 94.31 93 ARG A CA 1
ATOM 734 C C . ARG A 1 93 ? 2.780 0.321 -20.412 1.00 94.31 93 ARG A C 1
ATOM 736 O O . ARG A 1 93 ? 3.244 0.689 -21.488 1.00 94.31 93 ARG A O 1
ATOM 743 N N . ARG A 1 94 ? 3.457 0.478 -19.269 1.00 94.75 94 ARG A N 1
ATOM 744 C CA . ARG A 1 94 ? 4.819 1.035 -19.201 1.00 94.75 94 ARG A CA 1
ATOM 745 C C . ARG A 1 94 ? 5.926 0.011 -19.483 1.00 94.75 94 ARG A C 1
ATOM 747 O O . ARG A 1 94 ? 7.072 0.418 -19.670 1.00 94.75 94 ARG A O 1
ATOM 754 N N . HIS A 1 95 ? 5.595 -1.277 -19.597 1.00 95.69 95 HIS A N 1
ATOM 755 C CA . HIS A 1 95 ? 6.523 -2.352 -19.961 1.00 95.69 95 HIS A CA 1
ATOM 756 C C . HIS A 1 95 ? 6.135 -3.041 -21.283 1.00 95.69 95 HIS A C 1
ATOM 758 O O . HIS A 1 95 ? 6.007 -4.264 -21.327 1.00 95.69 95 HIS A O 1
ATOM 764 N N . PRO A 1 96 ? 6.020 -2.311 -22.409 1.00 95.19 96 PRO A N 1
ATOM 765 C CA . PRO A 1 96 ? 5.655 -2.921 -23.693 1.00 95.19 96 PRO A CA 1
ATOM 766 C C . PRO A 1 96 ? 6.753 -3.830 -24.268 1.00 95.19 96 PRO A C 1
ATOM 768 O O . PRO A 1 96 ? 6.545 -4.453 -25.295 1.00 95.19 96 PRO A O 1
ATOM 771 N N . HIS A 1 97 ? 7.929 -3.870 -23.637 1.00 94.44 97 HIS A N 1
ATOM 772 C CA . HIS A 1 97 ? 9.010 -4.799 -23.964 1.00 94.44 97 HIS A CA 1
ATOM 773 C C . HIS A 1 97 ? 8.890 -6.145 -23.241 1.00 94.44 97 HIS A C 1
ATOM 775 O O . HIS A 1 97 ? 9.603 -7.079 -23.582 1.00 94.44 97 HIS A O 1
ATOM 781 N N . VAL A 1 98 ? 8.015 -6.225 -22.233 1.00 95.88 98 VAL A N 1
ATOM 782 C CA . VAL A 1 98 ? 7.669 -7.466 -21.528 1.00 95.88 98 VAL A CA 1
ATOM 783 C C . VAL A 1 98 ? 6.293 -7.958 -21.975 1.00 95.88 98 VAL A C 1
ATOM 785 O O . VAL A 1 98 ? 6.118 -9.145 -22.209 1.00 95.88 98 VAL A O 1
ATOM 788 N N . PHE A 1 99 ? 5.320 -7.048 -22.109 1.00 95.69 99 PHE A N 1
ATOM 789 C CA . PHE A 1 99 ? 3.909 -7.379 -22.361 1.00 95.69 99 PHE A CA 1
ATOM 790 C C . PHE A 1 99 ? 3.407 -6.989 -23.762 1.00 95.69 99 PHE A C 1
ATOM 792 O O . PHE A 1 99 ? 2.202 -6.941 -23.989 1.00 95.69 99 PHE A O 1
ATOM 799 N N . GLY A 1 100 ? 4.307 -6.652 -24.683 1.00 92.19 100 GLY A N 1
ATOM 800 C CA . GLY A 1 100 ? 3.974 -6.284 -26.059 1.00 92.19 100 GLY A CA 1
ATOM 801 C C . GLY A 1 100 ? 5.160 -6.518 -26.990 1.00 92.19 100 GLY A C 1
ATOM 802 O O . GLY A 1 100 ? 6.078 -7.262 -26.654 1.00 92.19 100 GLY A O 1
ATOM 803 N N . ASP A 1 101 ? 5.172 -5.838 -28.136 1.00 92.12 101 ASP A N 1
ATOM 804 C CA . ASP A 1 101 ? 6.110 -6.151 -29.226 1.00 92.12 101 ASP A CA 1
ATOM 805 C C . ASP A 1 101 ? 7.369 -5.264 -29.268 1.00 92.12 101 ASP A C 1
ATOM 807 O O . ASP A 1 101 ? 8.171 -5.333 -30.206 1.00 92.12 101 ASP A O 1
ATOM 811 N N . VAL A 1 102 ? 7.575 -4.391 -28.273 1.00 92.56 102 VAL A N 1
ATOM 812 C CA . VAL A 1 102 ? 8.705 -3.449 -28.290 1.00 92.56 102 VAL A CA 1
ATOM 813 C C . VAL A 1 102 ? 10.005 -4.173 -27.958 1.00 92.56 102 VAL A C 1
ATOM 815 O O . VAL A 1 102 ? 10.304 -4.457 -26.803 1.00 92.56 102 VAL A O 1
ATOM 818 N N . LYS A 1 103 ? 10.854 -4.387 -28.961 1.00 91.69 103 LYS A N 1
ATOM 819 C CA . LYS A 1 103 ? 12.191 -4.950 -28.749 1.00 91.69 103 LYS A CA 1
ATOM 820 C C . LYS A 1 103 ? 13.151 -3.889 -28.206 1.00 91.69 103 LYS A C 1
ATOM 822 O O . LYS A 1 103 ? 13.323 -2.824 -28.795 1.00 91.69 103 LYS A O 1
ATOM 827 N N . VAL A 1 104 ? 13.811 -4.204 -27.098 1.00 92.75 104 VAL A N 1
ATOM 828 C CA . VAL A 1 104 ? 14.863 -3.392 -26.465 1.00 92.75 104 VAL A CA 1
ATOM 829 C C . VAL A 1 104 ? 16.159 -4.194 -26.436 1.00 92.75 104 VAL A C 1
ATOM 831 O O . VAL A 1 104 ? 16.119 -5.413 -26.300 1.00 92.75 104 VAL A O 1
ATOM 834 N N . ARG A 1 105 ? 17.311 -3.532 -26.586 1.00 91.56 105 ARG A N 1
ATOM 835 C CA . ARG A 1 105 ? 18.623 -4.208 -26.629 1.00 91.56 105 ARG A CA 1
ATOM 836 C C . ARG A 1 105 ? 19.484 -3.922 -25.402 1.00 91.56 105 ARG A C 1
ATOM 838 O O . ARG A 1 105 ? 20.533 -4.528 -25.230 1.00 91.56 105 ARG A O 1
ATOM 845 N N . SER A 1 106 ? 19.060 -2.986 -24.556 1.00 94.56 106 SER A N 1
ATOM 846 C CA . SER A 1 106 ? 19.805 -2.576 -23.372 1.00 94.56 106 SER A CA 1
ATOM 847 C C . SER A 1 106 ? 18.898 -1.964 -22.304 1.00 94.56 106 SER A C 1
ATOM 849 O O . SER A 1 106 ? 17.816 -1.444 -22.593 1.00 94.56 106 SER A O 1
ATOM 851 N N . VAL A 1 107 ? 19.390 -1.920 -21.063 1.00 93.31 107 VAL A N 1
ATOM 852 C CA . VAL A 1 107 ? 18.754 -1.173 -19.961 1.00 93.31 107 VAL A CA 1
ATOM 853 C C . VAL A 1 107 ? 18.572 0.307 -20.324 1.00 93.31 107 VAL A C 1
ATOM 855 O O . VAL A 1 107 ? 17.571 0.930 -19.967 1.00 93.31 107 VAL A O 1
ATOM 858 N N . ARG A 1 108 ? 19.503 0.883 -21.097 1.00 94.69 108 ARG A N 1
ATOM 859 C CA . ARG A 1 108 ? 19.404 2.266 -21.582 1.00 94.69 108 ARG A CA 1
ATOM 860 C C . ARG A 1 108 ? 18.183 2.461 -22.489 1.00 94.69 108 ARG A C 1
ATOM 862 O O . ARG A 1 108 ? 17.509 3.487 -22.373 1.00 94.69 108 ARG A O 1
ATOM 869 N N . ASP A 1 109 ? 17.878 1.491 -23.346 1.00 91.62 109 ASP A N 1
ATOM 870 C CA . ASP A 1 109 ? 16.707 1.532 -24.229 1.00 91.62 109 ASP A CA 1
ATOM 871 C C . ASP A 1 109 ? 15.405 1.399 -23.436 1.00 91.62 109 ASP A C 1
ATOM 873 O O . ASP A 1 109 ? 14.465 2.162 -23.671 1.00 91.62 109 ASP A O 1
ATOM 877 N N . ILE A 1 110 ? 15.382 0.512 -22.432 1.00 92.94 110 ILE A N 1
ATOM 878 C CA . ILE A 1 110 ? 14.260 0.370 -21.491 1.00 92.94 110 ILE A CA 1
ATOM 879 C C . ILE A 1 110 ? 13.976 1.709 -20.805 1.00 92.94 110 ILE A C 1
ATOM 881 O O . ILE A 1 110 ? 12.851 2.211 -20.853 1.00 92.94 110 ILE A O 1
ATOM 885 N N . MET A 1 111 ? 15.005 2.344 -20.237 1.00 92.06 111 MET A N 1
ATOM 886 C CA . MET A 1 111 ? 14.871 3.626 -19.540 1.00 92.06 111 MET A CA 1
ATOM 887 C C . MET A 1 111 ? 14.422 4.760 -20.469 1.00 92.06 111 MET A C 1
ATOM 889 O O . MET A 1 111 ? 13.639 5.623 -20.060 1.00 92.06 111 MET A O 1
ATOM 893 N N . ARG A 1 112 ? 14.888 4.775 -21.725 1.00 91.69 112 ARG A N 1
ATOM 894 C CA . ARG A 1 112 ? 14.446 5.751 -22.733 1.00 91.69 112 ARG A CA 1
ATOM 895 C C . ARG A 1 112 ? 12.969 5.562 -23.065 1.00 91.69 112 ARG A C 1
ATOM 897 O O . ARG A 1 112 ? 12.213 6.535 -23.046 1.00 91.69 112 ARG A O 1
ATOM 904 N N . ASN A 1 113 ? 12.552 4.324 -23.316 1.00 89.81 113 ASN A N 1
ATOM 905 C CA . ASN A 1 113 ? 11.162 4.004 -23.613 1.00 89.81 113 ASN A CA 1
ATOM 906 C C . ASN A 1 113 ? 10.243 4.348 -22.428 1.00 89.81 113 ASN A C 1
ATOM 908 O O . ASN A 1 113 ? 9.225 5.011 -22.609 1.00 89.81 113 ASN A O 1
ATOM 912 N N . TRP A 1 114 ? 10.660 4.014 -21.205 1.00 91.06 114 TRP A N 1
ATOM 913 C CA . TRP A 1 114 ? 9.950 4.363 -19.975 1.00 91.06 114 TRP A CA 1
ATOM 914 C C . TRP A 1 114 ? 9.731 5.873 -19.827 1.00 91.06 114 TRP A C 1
ATOM 916 O O . TRP A 1 114 ? 8.614 6.331 -19.570 1.00 91.06 114 TRP A O 1
ATOM 926 N N . LYS A 1 115 ? 10.789 6.674 -20.023 1.00 91.88 115 LYS A N 1
ATOM 927 C CA . LYS A 1 115 ? 10.707 8.144 -19.972 1.00 91.88 115 LYS A CA 1
ATOM 928 C C . LYS A 1 115 ? 9.738 8.692 -21.022 1.00 91.88 115 LYS A C 1
ATOM 930 O O . LYS A 1 115 ? 8.948 9.575 -20.689 1.00 91.88 115 LYS A O 1
ATOM 935 N N . ARG A 1 116 ? 9.769 8.154 -22.247 1.00 92.94 116 ARG A N 1
ATOM 936 C CA . ARG A 1 116 ? 8.867 8.540 -23.345 1.00 92.94 116 ARG A CA 1
ATOM 937 C C . ARG A 1 116 ? 7.404 8.251 -23.004 1.00 92.94 116 ARG A C 1
ATOM 939 O O . ARG A 1 116 ? 6.574 9.144 -23.135 1.00 92.94 116 ARG A O 1
ATOM 946 N N . ILE A 1 117 ? 7.101 7.053 -22.500 1.00 92.19 117 ILE A N 1
ATOM 947 C CA . ILE A 1 117 ? 5.737 6.669 -22.099 1.00 92.19 117 ILE A CA 1
ATOM 948 C C . ILE A 1 117 ? 5.231 7.588 -20.980 1.00 92.19 117 ILE A C 1
ATOM 950 O O . ILE A 1 117 ? 4.145 8.151 -21.096 1.00 92.19 117 ILE A O 1
ATOM 954 N N . LYS A 1 118 ? 6.040 7.830 -19.937 1.00 92.44 118 LYS A N 1
ATOM 955 C CA . LYS A 1 118 ? 5.672 8.757 -18.849 1.00 92.44 118 LYS A CA 1
ATOM 956 C C . LYS A 1 118 ? 5.457 10.194 -19.327 1.00 92.44 118 LYS A C 1
ATOM 958 O O . LYS A 1 118 ? 4.656 10.913 -18.738 1.00 92.44 118 LYS A O 1
ATOM 963 N N . ALA A 1 119 ? 6.200 10.649 -20.336 1.00 91.75 119 ALA A N 1
ATOM 964 C CA . ALA A 1 119 ? 6.014 11.981 -20.904 1.00 91.75 119 ALA A CA 1
ATOM 965 C C . ALA A 1 119 ? 4.689 12.088 -21.673 1.00 91.75 119 ALA A C 1
ATOM 967 O O . ALA A 1 119 ? 3.955 13.048 -21.453 1.00 91.75 119 ALA A O 1
ATOM 968 N N . ALA A 1 120 ? 4.362 11.085 -22.491 1.00 90.75 120 ALA A N 1
ATOM 969 C CA . ALA A 1 120 ? 3.104 11.032 -23.234 1.00 90.75 120 ALA A CA 1
ATOM 970 C C . ALA A 1 120 ? 1.876 10.981 -22.307 1.00 90.75 120 ALA A C 1
ATOM 972 O O . ALA A 1 120 ? 0.916 11.712 -22.525 1.00 90.75 120 ALA A O 1
ATOM 973 N N . GLU A 1 121 ? 1.929 10.185 -21.232 1.00 90.31 121 GLU A N 1
ATOM 974 C CA . GLU A 1 121 ? 0.864 10.136 -20.216 1.00 90.31 121 GLU A CA 1
ATOM 975 C C . GLU A 1 121 ? 0.597 11.508 -19.590 1.00 90.31 121 GLU A C 1
ATOM 977 O O . GLU A 1 121 ? -0.547 11.943 -19.525 1.00 90.31 121 GLU A O 1
ATOM 982 N N . ARG A 1 122 ? 1.652 12.220 -19.167 1.00 87.56 122 ARG A N 1
ATOM 983 C CA . ARG A 1 122 ? 1.504 13.554 -18.565 1.00 87.56 122 ARG A CA 1
ATOM 984 C C . ARG A 1 122 ? 0.888 14.558 -19.533 1.00 87.56 122 ARG A C 1
ATOM 986 O O . ARG A 1 122 ? 0.062 15.357 -19.110 1.00 87.56 122 ARG A O 1
ATOM 993 N N . ALA A 1 123 ? 1.280 14.507 -20.807 1.00 87.56 123 ALA A N 1
ATOM 994 C CA . ALA A 1 123 ? 0.718 15.375 -21.838 1.00 87.56 123 ALA A CA 1
ATOM 995 C C . ALA A 1 123 ? -0.784 15.104 -22.049 1.00 87.56 123 ALA A C 1
ATOM 997 O O . ALA A 1 123 ? -1.578 16.043 -22.106 1.00 87.56 123 ALA A O 1
ATOM 998 N N . ALA A 1 124 ? -1.184 13.828 -22.082 1.00 83.06 124 ALA A N 1
ATOM 999 C CA . ALA A 1 124 ? -2.589 13.433 -22.177 1.00 83.06 124 ALA A CA 1
ATOM 1000 C C . ALA A 1 124 ? -3.401 13.849 -20.934 1.00 83.06 124 ALA A C 1
ATOM 1002 O O . ALA A 1 124 ? -4.541 14.291 -21.054 1.00 83.06 124 ALA A O 1
ATOM 1003 N N . GLU A 1 125 ? -2.810 13.772 -19.737 1.00 77.00 125 GLU A N 1
ATOM 1004 C CA . GLU A 1 125 ? -3.460 14.194 -18.491 1.00 77.00 125 GLU A CA 1
ATOM 1005 C C . GLU A 1 125 ? -3.656 15.715 -18.382 1.00 77.00 125 GLU A C 1
ATOM 1007 O O . GLU A 1 125 ? -4.607 16.137 -17.719 1.00 77.00 125 GLU A O 1
ATOM 1012 N N . SER A 1 126 ? -2.784 16.515 -19.013 1.00 60.56 126 SER A N 1
ATOM 1013 C CA . SER A 1 126 ? -2.847 17.987 -19.042 1.00 60.56 126 SER A CA 1
ATOM 1014 C C . SER A 1 126 ? -3.819 18.573 -20.074 1.00 60.56 126 SER A C 1
ATOM 1016 O O . SER A 1 126 ? -4.133 19.756 -19.991 1.00 60.56 126 SER A O 1
ATOM 1018 N N . GLY A 1 127 ? -4.312 17.770 -21.025 1.00 49.00 127 GLY A N 1
ATOM 1019 C CA . GLY A 1 127 ? -5.298 18.193 -22.032 1.00 49.00 127 GLY A CA 1
ATOM 1020 C C . GLY A 1 127 ? -6.752 18.227 -21.537 1.00 49.00 127 GLY A C 1
ATOM 1021 O O . GLY A 1 127 ? -7.635 18.651 -22.273 1.00 49.00 127 GLY A O 1
ATOM 1022 N N . PHE A 1 12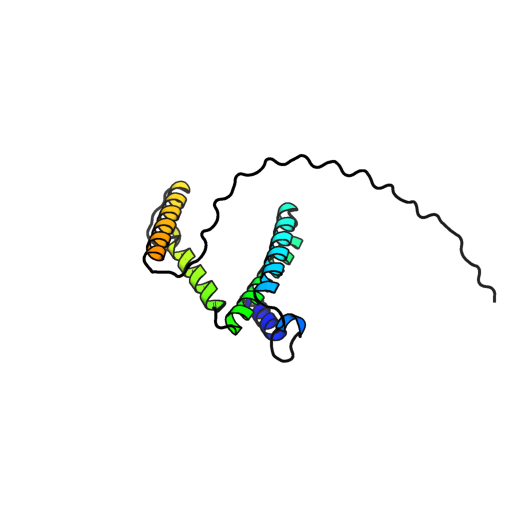8 ? -7.007 17.802 -20.296 1.00 40.91 128 PHE A N 1
ATOM 1023 C CA . PHE A 1 128 ? -8.307 17.896 -19.625 1.00 40.91 128 PHE A CA 1
ATOM 1024 C C . PHE A 1 128 ? -8.250 18.988 -18.544 1.00 40.91 128 PHE A C 1
ATOM 1026 O O . PHE A 1 128 ? -7.312 18.970 -17.739 1.00 40.91 128 PHE A O 1
ATOM 1033 N N . PRO A 1 129 ? -9.222 19.919 -18.456 1.00 39.91 129 PRO A N 1
ATOM 1034 C CA . PRO A 1 129 ? -9.193 20.968 -17.444 1.00 39.91 129 PRO A CA 1
ATOM 1035 C C . PRO A 1 129 ? -9.379 20.333 -16.061 1.00 39.91 129 PRO A C 1
ATOM 1037 O O . PRO A 1 129 ? -10.473 19.906 -15.699 1.00 39.91 129 PRO A O 1
ATOM 1040 N N . ARG A 1 130 ? -8.303 20.240 -15.272 1.00 46.12 130 ARG A N 1
ATOM 1041 C CA . ARG A 1 130 ? -8.385 19.791 -13.877 1.00 46.12 130 ARG A CA 1
ATOM 1042 C C . ARG A 1 130 ? -8.271 20.974 -12.934 1.00 46.12 130 ARG A C 1
ATOM 1044 O O . ARG A 1 130 ? -7.271 21.691 -12.930 1.00 46.12 130 ARG A O 1
ATOM 1051 N N . GLY A 1 131 ? -9.290 21.115 -12.086 1.00 44.59 131 GLY A N 1
ATOM 1052 C CA . GLY A 1 131 ? -9.232 21.920 -10.873 1.00 44.59 131 GLY A CA 1
ATOM 1053 C C . GLY A 1 131 ? -7.962 21.608 -10.077 1.00 44.59 131 GLY A C 1
ATOM 1054 O O . GLY A 1 131 ? -7.562 20.449 -9.942 1.00 44.59 131 GLY A O 1
ATOM 1055 N N . ARG A 1 132 ? -7.316 22.688 -9.624 1.00 42.44 132 ARG A N 1
ATOM 1056 C CA . ARG A 1 132 ? -5.991 22.764 -8.991 1.00 42.44 132 ARG A CA 1
ATOM 1057 C C . ARG A 1 132 ? -5.590 21.505 -8.217 1.00 42.44 132 ARG A C 1
ATOM 1059 O O . ARG A 1 132 ? -6.166 21.199 -7.176 1.00 42.44 132 ARG A O 1
ATOM 1066 N N . ARG A 1 133 ? -4.492 20.873 -8.636 1.00 41.03 133 ARG A N 1
ATOM 1067 C CA . ARG A 1 133 ? -3.612 20.131 -7.724 1.00 41.03 133 ARG A CA 1
ATOM 1068 C C . ARG A 1 133 ? -2.174 20.585 -7.910 1.00 41.03 133 ARG A C 1
ATOM 1070 O O . ARG A 1 133 ? -1.681 20.706 -9.027 1.00 41.03 133 ARG A O 1
ATOM 1077 N N . SER A 1 134 ? -1.559 20.881 -6.775 1.00 44.84 134 SER A N 1
ATOM 1078 C CA . SER A 1 134 ? -0.209 21.394 -6.599 1.00 44.84 134 SER A CA 1
ATOM 1079 C C . SER A 1 134 ? 0.824 20.443 -7.198 1.00 44.84 134 SER A C 1
ATOM 1081 O O . SER A 1 134 ? 0.817 19.246 -6.910 1.00 44.84 134 SER A O 1
ATOM 1083 N N . SER A 1 135 ? 1.711 20.991 -8.025 1.00 39.50 135 SER A N 1
ATOM 1084 C CA . SER A 1 135 ? 2.854 20.302 -8.626 1.00 39.50 135 SER A CA 1
ATOM 1085 C C . 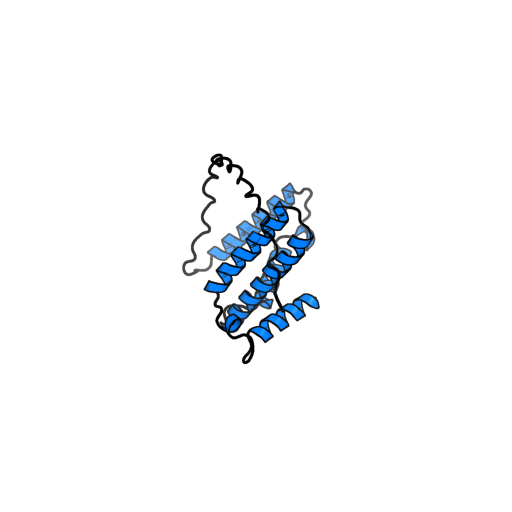SER A 1 135 ? 3.724 19.598 -7.575 1.00 39.50 135 SER A C 1
ATOM 1087 O O . SER A 1 135 ? 3.871 20.120 -6.466 1.00 39.50 135 SER A O 1
ATOM 1089 N N . PRO A 1 136 ? 4.382 18.469 -7.905 1.00 40.06 136 PRO A N 1
ATOM 1090 C CA . PRO A 1 136 ? 5.439 17.951 -7.051 1.00 40.06 136 PRO A CA 1
ATOM 1091 C C . PRO A 1 136 ? 6.586 18.967 -7.063 1.00 40.06 136 PRO A C 1
ATOM 1093 O O . PRO A 1 136 ? 7.099 19.324 -8.128 1.00 40.06 136 PRO A O 1
ATOM 1096 N N . ALA A 1 137 ? 6.961 19.470 -5.888 1.00 39.91 137 ALA A N 1
ATOM 1097 C CA . ALA A 1 137 ? 8.136 20.315 -5.744 1.00 39.91 137 ALA A CA 1
ATOM 1098 C C . ALA A 1 137 ? 9.368 19.569 -6.289 1.00 39.91 137 ALA A C 1
ATOM 1100 O O . ALA A 1 137 ? 9.558 18.380 -6.019 1.00 39.91 137 ALA A O 1
ATOM 1101 N N . LYS A 1 138 ? 10.197 20.267 -7.076 1.00 37.22 138 LYS A N 1
ATOM 1102 C CA . LYS A 1 138 ? 11.550 19.805 -7.425 1.00 37.22 138 LYS A CA 1
ATOM 1103 C C . LYS A 1 138 ? 12.287 19.429 -6.129 1.00 37.22 138 LYS A C 1
ATOM 1105 O O . LYS A 1 138 ? 12.121 20.152 -5.146 1.00 37.22 138 LYS A O 1
ATOM 1110 N N . PRO A 1 139 ? 13.124 18.375 -6.108 1.00 36.22 139 PRO A N 1
ATOM 1111 C CA . PRO A 1 139 ? 13.986 18.142 -4.962 1.00 36.22 139 PRO A CA 1
ATOM 1112 C C . PRO A 1 139 ? 14.939 19.338 -4.860 1.00 36.22 139 PRO A C 1
ATOM 1114 O O . PRO A 1 139 ? 15.754 19.574 -5.754 1.00 36.22 139 PRO A O 1
ATOM 1117 N N . ALA A 1 140 ? 14.760 20.148 -3.816 1.00 41.50 140 ALA A N 1
ATOM 1118 C CA . ALA A 1 140 ? 15.726 21.167 -3.444 1.00 41.50 140 ALA A CA 1
ATOM 1119 C C . ALA A 1 140 ? 17.036 20.458 -3.082 1.00 41.50 140 ALA A C 1
ATOM 1121 O O . ALA A 1 140 ? 17.008 19.367 -2.511 1.00 41.50 140 ALA A O 1
ATOM 1122 N N . GLY A 1 141 ? 18.159 21.053 -3.485 1.00 37.59 141 GLY A N 1
ATOM 1123 C CA . GLY A 1 141 ? 19.489 20.477 -3.340 1.00 37.59 141 GLY A CA 1
ATOM 1124 C C . GLY A 1 141 ? 19.722 19.866 -1.961 1.00 37.59 141 GLY A C 1
ATOM 1125 O O . GLY A 1 141 ? 19.401 20.461 -0.936 1.00 37.59 141 GLY A O 1
ATOM 1126 N N . THR A 1 142 ? 20.285 18.663 -1.967 1.00 37.94 142 THR A N 1
ATOM 1127 C CA . THR A 1 142 ? 20.859 17.998 -0.798 1.00 37.94 142 THR A CA 1
ATOM 1128 C C . THR A 1 142 ? 21.749 18.970 -0.021 1.00 37.94 142 THR A C 1
ATOM 1130 O O . THR A 1 142 ? 22.763 19.414 -0.570 1.00 37.94 142 THR A O 1
ATOM 1133 N N . PRO A 1 143 ? 21.433 19.297 1.242 1.00 41.00 143 PRO A N 1
ATOM 1134 C CA . PRO A 1 143 ? 22.402 19.916 2.129 1.00 41.00 143 PRO A CA 1
ATOM 1135 C C . PRO A 1 143 ? 23.447 18.859 2.504 1.00 41.00 143 PRO A C 1
ATOM 1137 O O . PRO A 1 143 ? 23.087 17.752 2.905 1.00 41.00 143 PRO A O 1
ATOM 1140 N N . SER A 1 144 ? 24.736 19.190 2.388 1.00 43.31 144 SER A N 1
ATOM 1141 C CA . SER A 1 144 ? 25.819 18.358 2.930 1.00 43.31 144 SER A CA 1
ATOM 1142 C C . SER A 1 144 ? 25.565 18.033 4.408 1.00 43.31 144 SER A C 1
ATOM 1144 O O . SER A 1 144 ? 25.171 18.932 5.161 1.00 43.31 144 SER A O 1
ATOM 1146 N N . PRO A 1 145 ? 25.826 16.795 4.863 1.00 44.97 145 PRO A N 1
ATOM 1147 C CA . PRO A 1 145 ? 25.608 16.428 6.253 1.00 44.97 145 PRO A CA 1
ATOM 1148 C C . PRO A 1 145 ? 26.550 17.231 7.157 1.00 44.97 145 PRO A C 1
ATOM 1150 O O . PRO A 1 145 ? 27.775 17.112 7.087 1.00 44.97 145 PRO A O 1
ATOM 1153 N N . ARG A 1 146 ? 25.973 18.068 8.028 1.00 44.75 146 ARG A N 1
ATOM 1154 C CA . ARG A 1 146 ? 26.695 18.646 9.165 1.00 44.75 146 ARG A CA 1
ATOM 1155 C C . ARG A 1 146 ? 27.038 17.514 10.131 1.00 44.75 146 ARG A C 1
ATOM 1157 O O . ARG A 1 146 ? 26.177 16.737 10.528 1.00 44.75 146 ARG A O 1
ATOM 1164 N N . ARG A 1 147 ? 28.315 17.435 10.497 1.00 39.09 147 ARG A N 1
ATOM 1165 C CA . ARG A 1 147 ? 28.881 16.451 11.424 1.00 39.09 147 ARG A CA 1
ATOM 1166 C C . ARG A 1 147 ? 28.168 16.542 12.782 1.00 39.09 147 ARG A C 1
ATOM 1168 O O . ARG A 1 147 ? 28.230 17.585 13.429 1.00 39.09 147 ARG A O 1
ATOM 1175 N N . ALA A 1 148 ? 27.497 15.471 13.203 1.00 45.03 148 ALA A N 1
ATOM 1176 C CA . ALA A 1 148 ? 26.876 15.394 14.523 1.00 45.03 148 ALA A CA 1
ATOM 1177 C C . ALA A 1 148 ? 27.956 15.367 15.631 1.00 45.03 148 ALA A C 1
ATOM 1179 O O . ALA A 1 148 ? 28.988 14.706 15.456 1.00 45.03 148 ALA A O 1
ATOM 1180 N N . PRO A 1 149 ? 27.768 16.068 16.764 1.00 42.34 149 PRO A N 1
ATOM 1181 C CA . PRO A 1 149 ? 28.654 15.934 17.913 1.00 42.34 149 PRO A CA 1
ATOM 1182 C C . PRO A 1 149 ? 28.508 14.540 18.540 1.00 42.34 149 PRO A C 1
ATOM 1184 O O . PRO A 1 149 ? 27.410 13.999 18.655 1.00 42.34 149 PRO A O 1
ATOM 1187 N N . ARG A 1 150 ? 29.647 13.956 18.930 1.00 43.38 150 ARG A N 1
ATOM 1188 C CA . ARG A 1 150 ? 29.737 12.626 19.548 1.00 43.38 150 ARG A CA 1
ATOM 1189 C C . ARG A 1 150 ? 28.934 12.580 20.859 1.00 43.38 150 ARG A C 1
ATOM 1191 O O . ARG A 1 150 ? 29.134 13.470 21.687 1.00 43.38 150 ARG A O 1
ATOM 1198 N N . PRO A 1 151 ? 28.113 11.546 21.107 1.00 43.97 151 PRO A N 1
ATOM 1199 C CA . PRO A 1 151 ? 27.518 11.342 22.420 1.00 43.97 151 PRO A CA 1
ATOM 1200 C C . PRO A 1 151 ? 28.605 10.981 23.442 1.00 43.97 151 PRO A C 1
ATOM 1202 O O . PRO A 1 151 ? 29.454 10.119 23.208 1.00 43.97 151 PRO A O 1
ATOM 1205 N N . SER A 1 152 ? 28.591 11.671 24.579 1.00 45.03 152 SER A N 1
ATOM 1206 C CA . SER A 1 152 ? 29.430 11.394 25.744 1.00 45.03 152 SER A CA 1
ATOM 1207 C C . SER A 1 152 ? 29.029 10.059 26.391 1.00 45.03 152 SER A C 1
ATOM 1209 O O . SER A 1 152 ? 27.836 9.752 26.471 1.00 45.03 152 SER A O 1
ATOM 1211 N N . PRO A 1 153 ? 29.985 9.250 26.886 1.00 44.62 153 PRO A N 1
ATOM 1212 C CA . PRO A 1 153 ? 29.667 7.963 27.489 1.00 44.62 153 PRO A CA 1
ATOM 1213 C C . PRO A 1 153 ? 28.881 8.163 28.790 1.00 44.62 153 PRO A C 1
ATOM 1215 O O . PRO A 1 153 ? 29.372 8.763 29.751 1.00 44.62 153 PRO A O 1
ATOM 1218 N N . ARG A 1 154 ? 27.645 7.647 28.830 1.00 42.19 154 ARG A N 1
ATOM 1219 C CA . ARG A 1 154 ? 26.855 7.557 30.061 1.00 42.19 154 ARG A CA 1
ATOM 1220 C C . ARG A 1 154 ? 27.573 6.636 31.046 1.00 42.19 154 ARG A C 1
ATOM 1222 O O . ARG A 1 154 ? 27.817 5.463 30.783 1.00 42.19 154 ARG A O 1
ATOM 1229 N N . ARG A 1 155 ? 27.911 7.214 32.194 1.00 39.62 155 ARG A N 1
ATOM 1230 C CA . ARG A 1 155 ? 28.555 6.581 33.345 1.00 39.62 155 ARG A CA 1
ATOM 1231 C C . ARG A 1 155 ? 27.618 5.511 33.917 1.00 39.62 155 ARG A C 1
ATOM 1233 O O . ARG A 1 155 ? 26.507 5.836 34.327 1.00 39.62 155 ARG A O 1
ATOM 1240 N N . SER A 1 156 ? 28.060 4.254 33.960 1.00 37.19 156 SER A N 1
ATOM 1241 C CA . SER A 1 156 ? 27.319 3.172 34.614 1.00 37.19 156 SER A CA 1
ATOM 1242 C C . SER A 1 156 ? 27.219 3.452 36.118 1.00 37.19 156 SER A C 1
ATOM 1244 O O . SER A 1 156 ? 28.229 3.435 36.829 1.00 37.19 156 SER A O 1
ATOM 1246 N N . SER A 1 157 ? 26.017 3.707 36.628 1.00 40.44 157 SER A N 1
ATOM 1247 C CA . SER A 1 157 ? 25.758 3.715 38.066 1.00 40.44 157 SER A CA 1
ATOM 1248 C C . SER A 1 157 ? 25.652 2.274 38.560 1.00 40.44 157 SER A C 1
ATOM 1250 O O . SER A 1 157 ? 24.679 1.557 38.349 1.00 40.44 157 SER A O 1
ATOM 1252 N N . ARG A 1 158 ? 26.723 1.856 39.229 1.00 39.38 158 ARG A N 1
ATOM 1253 C CA . ARG A 1 158 ? 26.852 0.635 40.019 1.00 39.38 158 ARG A CA 1
ATOM 1254 C C . ARG A 1 158 ? 25.760 0.632 41.101 1.00 39.38 158 ARG A C 1
ATOM 1256 O O . ARG A 1 158 ? 25.840 1.412 42.048 1.00 39.38 158 ARG A O 1
ATOM 1263 N N . ALA A 1 159 ? 24.745 -0.220 40.965 1.00 42.09 159 ALA A N 1
ATOM 1264 C CA . ALA A 1 159 ? 23.772 -0.463 42.025 1.00 42.09 159 ALA A CA 1
ATOM 1265 C C . ALA A 1 159 ? 24.477 -1.182 43.186 1.00 42.09 159 ALA A C 1
ATOM 1267 O O . ALA A 1 159 ? 24.929 -2.323 43.072 1.00 42.09 159 ALA A O 1
ATOM 1268 N N . GLY A 1 160 ? 24.643 -0.454 44.289 1.00 38.44 160 GLY A N 1
ATOM 1269 C CA . GLY A 1 160 ? 25.228 -0.950 45.523 1.00 38.44 160 GLY A CA 1
ATOM 1270 C C . GLY A 1 160 ? 24.309 -1.950 46.219 1.00 38.44 160 GLY A C 1
ATOM 1271 O O . GLY A 1 160 ? 23.127 -1.692 46.433 1.00 38.44 160 GLY A O 1
ATOM 1272 N N . LYS A 1 161 ? 24.898 -3.077 46.619 1.00 45.62 161 LYS A N 1
ATOM 1273 C CA . LYS A 1 161 ? 24.348 -4.033 47.582 1.00 45.62 161 LYS A CA 1
ATOM 1274 C C . LYS A 1 161 ? 23.907 -3.311 48.866 1.00 45.62 161 LYS A C 1
ATOM 1276 O O . LYS A 1 161 ? 24.721 -2.631 49.491 1.00 45.62 161 LYS A O 1
ATOM 1281 N N . ARG A 1 162 ? 22.672 -3.546 49.322 1.00 44.94 162 ARG A N 1
ATOM 1282 C CA . ARG A 1 162 ? 22.265 -3.390 50.730 1.00 44.94 162 ARG A CA 1
ATOM 1283 C C . ARG A 1 162 ? 21.457 -4.616 51.190 1.00 44.94 162 ARG A C 1
ATOM 1285 O O . ARG A 1 162 ? 20.796 -5.269 50.396 1.00 44.94 162 ARG A O 1
ATOM 1292 N N . ARG A 1 163 ? 21.671 -4.938 52.469 1.00 46.47 163 ARG A N 1
ATOM 1293 C CA . ARG A 1 163 ? 21.448 -6.181 53.242 1.00 46.47 163 ARG A CA 1
ATOM 1294 C C . ARG A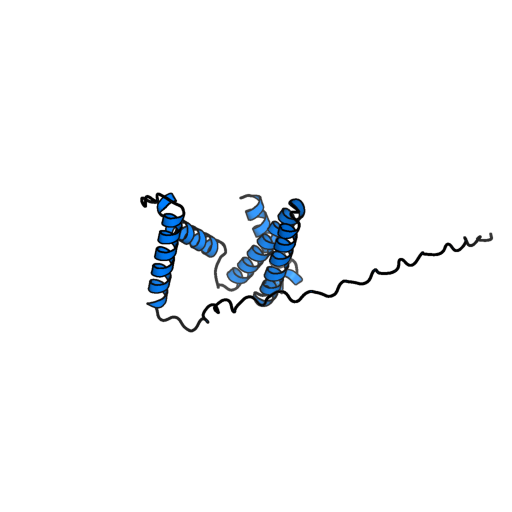 1 163 ? 19.988 -6.656 53.372 1.00 46.47 163 ARG A C 1
ATOM 1296 O O . ARG A 1 163 ? 19.084 -5.844 53.212 1.00 46.47 163 ARG A O 1
ATOM 1303 N N . PRO A 1 164 ? 19.775 -7.924 53.790 1.00 49.00 164 PRO A N 1
ATOM 1304 C CA . PRO A 1 164 ? 18.452 -8.462 54.077 1.00 49.00 164 PRO A CA 1
ATOM 1305 C C . PRO A 1 164 ? 17.940 -7.988 55.445 1.00 49.00 164 PRO A C 1
ATOM 1307 O O . PRO A 1 164 ? 18.687 -7.945 56.426 1.00 49.00 164 PRO A O 1
ATOM 1310 N N . THR A 1 165 ? 16.650 -7.671 55.517 1.00 53.09 165 THR A N 1
ATOM 1311 C CA . THR A 1 165 ? 15.907 -7.502 56.769 1.00 53.09 165 THR A CA 1
ATOM 1312 C C . THR A 1 165 ? 15.486 -8.872 57.290 1.00 53.09 165 THR A C 1
ATOM 1314 O O . THR A 1 165 ? 14.747 -9.602 56.634 1.00 53.09 165 THR A O 1
ATOM 1317 N N . ARG A 1 166 ? 15.978 -9.220 58.477 1.00 47.00 166 ARG A N 1
ATOM 1318 C CA . ARG A 1 166 ? 15.578 -10.396 59.249 1.00 47.00 166 ARG A CA 1
ATOM 1319 C C . ARG A 1 166 ? 14.210 -10.097 59.875 1.00 47.00 166 ARG A C 1
ATOM 1321 O O . ARG A 1 166 ? 14.112 -9.198 60.705 1.00 47.00 166 ARG A O 1
ATOM 1328 N N . GLY A 1 167 ? 13.170 -10.802 59.438 1.00 45.38 167 GLY A N 1
ATOM 1329 C CA . GLY A 1 167 ? 11.865 -10.805 60.096 1.00 45.38 167 GLY A CA 1
ATOM 1330 C C . GLY A 1 167 ? 11.939 -11.624 61.381 1.00 45.38 167 GLY A C 1
ATOM 1331 O O . GLY A 1 167 ? 12.440 -12.746 61.372 1.00 45.38 167 GLY A O 1
ATOM 1332 N N . ALA A 1 168 ? 11.486 -11.028 62.478 1.00 44.81 168 ALA A N 1
ATOM 1333 C CA . ALA A 1 168 ? 11.253 -11.687 63.749 1.00 44.81 168 ALA A CA 1
ATOM 1334 C C . ALA A 1 168 ? 9.795 -12.155 63.804 1.00 44.81 168 ALA A C 1
ATOM 1336 O O . ALA A 1 168 ? 8.895 -11.315 63.758 1.00 44.81 168 ALA A O 1
ATOM 1337 N N . ARG A 1 169 ? 9.584 -13.469 63.897 1.00 44.56 169 ARG A N 1
ATOM 1338 C CA . ARG A 1 169 ? 8.624 -14.163 64.769 1.00 44.56 169 ARG A CA 1
ATOM 1339 C C . ARG A 1 169 ? 8.737 -15.662 64.547 1.00 44.56 169 ARG A C 1
ATOM 1341 O O . ARG A 1 169 ? 8.914 -16.057 63.376 1.00 44.56 169 ARG A O 1
#

Secondary structure (DSSP, 8-state):
-HHHHHHHHHHHHHHSTTS-HHHHH--HHHHHHHHHHHHHHHHHHHHHT-HHHHHHHHHHHHHHHHHHHHHHHHTTS--HHHHHHHHHHHHHHH-TTTSSS----SHHHHHHHHHHHHHHHHHHHHTS-----PPPPP---PPPPPPPPPPPPPP-------PPP----

pLDDT: mean 81.96, std 23.4, range [36.22, 98.62]